Protein AF-K2C356-F1 (afdb_monomer_lite)

Foldseek 3Di:
DPPDDPVCVVVVVVVVVVVVVVVVVVVVVVVVVVVVVVVVVVVVVPDDDPPDDDDDDDDDDDDPVVVVVVVCVVVPD

Secondary structure (DSSP, 8-state):
--S--TTTHHHHHHHHHHHHHHHHHHHHHHHHHHHHHHHHHHHHHT---TTS---PPPPPPPPHHHHHHHHHHHHH-

Structure (mmCIF, N/CA/C/O backbone):
data_AF-K2C356-F1
#
_entry.id   AF-K2C356-F1
#
loop_
_atom_site.group_PDB
_atom_site.id
_atom_site.type_symbol
_atom_site.label_atom_id
_atom_site.label_alt_id
_atom_site.label_comp_id
_atom_site.label_asym_id
_atom_site.label_entity_id
_atom_site.label_seq_id
_atom_site.pdbx_PDB_ins_code
_atom_site.Cartn_x
_atom_site.Cartn_y
_atom_site.Cartn_z
_atom_site.occupancy
_atom_site.B_iso_or_equiv
_atom_site.auth_seq_id
_atom_site.auth_comp_id
_atom_site.auth_asym_id
_atom_site.auth_atom_id
_atom_site.pdbx_PDB_model_num
ATOM 1 N N . MET A 1 1 ? -22.223 -5.894 46.531 1.00 50.81 1 MET A N 1
ATOM 2 C CA . MET A 1 1 ? -21.727 -7.293 46.522 1.00 50.81 1 MET A CA 1
ATOM 3 C C . MET A 1 1 ? -22.197 -8.084 47.761 1.00 50.81 1 MET A C 1
ATOM 5 O O . MET A 1 1 ? -21.420 -8.830 48.334 1.00 50.81 1 MET A O 1
ATOM 9 N N . GLY A 1 2 ? -23.455 -7.931 48.212 1.00 52.66 2 GLY A N 1
ATOM 10 C CA . GLY A 1 2 ? -23.845 -8.293 49.592 1.00 52.66 2 GLY A CA 1
ATOM 11 C C . GLY A 1 2 ? -24.859 -9.430 49.785 1.00 52.66 2 GLY A C 1
ATOM 12 O O . GLY A 1 2 ? -25.390 -9.543 50.879 1.00 52.66 2 GLY A O 1
ATOM 13 N N . LYS A 1 3 ? -25.186 -10.240 48.766 1.00 58.50 3 LYS A N 1
ATOM 14 C CA . LYS A 1 3 ? -26.244 -11.276 48.865 1.00 58.50 3 LYS A CA 1
ATOM 15 C C . LYS A 1 3 ? -25.847 -12.652 48.305 1.00 58.50 3 LYS A C 1
ATOM 17 O O . LYS A 1 3 ? 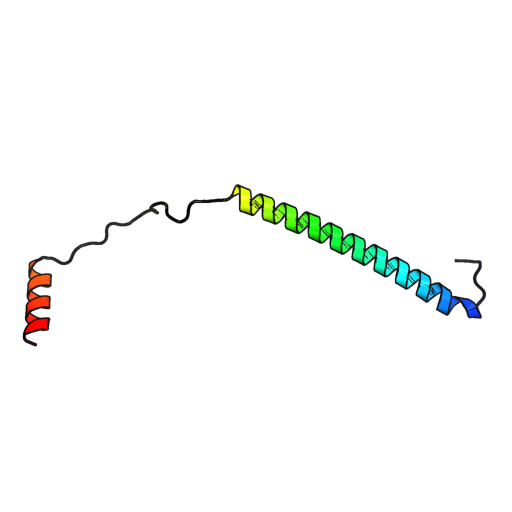-26.694 -13.357 47.775 1.00 58.50 3 LYS A O 1
ATOM 22 N N . VAL A 1 4 ? -24.569 -13.030 48.382 1.00 59.31 4 VAL A N 1
ATOM 23 C CA . VAL A 1 4 ? -24.120 -14.377 47.974 1.00 59.31 4 VAL A CA 1
ATOM 24 C C . VAL A 1 4 ? -23.358 -15.021 49.131 1.00 59.31 4 VAL A C 1
ATOM 26 O O . VAL A 1 4 ? -22.357 -14.467 49.614 1.00 59.31 4 VAL A O 1
ATOM 29 N N . THR A 1 5 ? -23.887 -16.152 49.598 1.00 60.34 5 THR A N 1
ATOM 30 C CA . THR A 1 5 ? -23.314 -17.057 50.608 1.00 60.34 5 THR A CA 1
ATOM 31 C C . THR A 1 5 ? -21.921 -17.521 50.175 1.00 60.34 5 THR A C 1
ATOM 33 O O . THR A 1 5 ? -21.615 -17.564 48.986 1.00 60.34 5 THR A O 1
ATOM 36 N N . ALA A 1 6 ? -21.031 -17.797 51.134 1.00 63.28 6 ALA A N 1
ATOM 37 C CA . ALA A 1 6 ? -19.605 -18.019 50.863 1.00 63.28 6 ALA A CA 1
ATOM 38 C C . ALA A 1 6 ? -19.330 -19.183 49.888 1.00 63.28 6 ALA A C 1
ATOM 40 O O . ALA A 1 6 ? -18.384 -19.099 49.108 1.00 63.28 6 ALA A O 1
ATOM 41 N N . GLU A 1 7 ? -20.190 -20.202 49.897 1.00 67.19 7 GLU A N 1
ATOM 42 C CA . GLU A 1 7 ? -20.098 -21.415 49.072 1.00 67.19 7 GLU A CA 1
ATOM 43 C C . GLU A 1 7 ? -20.475 -21.181 47.598 1.00 67.19 7 GLU A C 1
ATOM 45 O O . GLU A 1 7 ? -19.882 -21.795 46.717 1.00 67.19 7 GLU A O 1
ATOM 50 N N . ASP A 1 8 ? -21.373 -20.233 47.301 1.00 66.31 8 ASP A N 1
ATOM 51 C CA . ASP A 1 8 ? -21.860 -19.960 45.934 1.00 66.31 8 ASP A CA 1
ATOM 52 C C . ASP A 1 8 ? -21.074 -18.856 45.203 1.00 66.31 8 ASP A C 1
ATOM 54 O O . ASP A 1 8 ? -21.251 -18.622 44.000 1.00 66.31 8 ASP A O 1
ATOM 58 N N . ARG A 1 9 ? -20.169 -18.166 45.908 1.00 72.81 9 ARG A N 1
ATOM 59 C CA . ARG A 1 9 ? -19.308 -17.112 45.339 1.00 72.81 9 ARG A CA 1
ATOM 60 C C . ARG A 1 9 ? -18.445 -17.569 44.153 1.00 72.81 9 ARG A C 1
ATOM 62 O O . ARG A 1 9 ? -18.333 -16.773 43.220 1.00 72.81 9 ARG A O 1
ATOM 69 N N . PRO A 1 10 ? -17.862 -18.787 44.122 1.00 76.69 10 PRO A N 1
ATOM 70 C CA . PRO A 1 10 ? -17.048 -19.236 42.991 1.00 76.69 10 PRO A CA 1
ATOM 71 C C . PRO A 1 10 ? -17.869 -19.390 41.703 1.00 76.69 10 PRO A C 1
ATOM 73 O O . PRO A 1 10 ? -17.524 -18.808 40.676 1.00 76.69 10 PRO A O 1
ATOM 76 N N . ALA A 1 11 ? -19.005 -20.092 41.771 1.00 79.75 11 ALA A N 1
ATOM 77 C CA . ALA A 1 11 ? -19.873 -20.334 40.616 1.00 79.75 11 ALA A CA 1
ATOM 78 C C . ALA A 1 11 ? -20.542 -19.043 40.112 1.00 79.75 11 ALA A C 1
ATOM 80 O O . ALA A 1 11 ? -20.724 -18.840 38.907 1.00 79.75 11 ALA A O 1
ATOM 81 N N . PHE A 1 12 ? -20.899 -18.140 41.028 1.00 79.44 12 PHE A N 1
ATOM 82 C CA . PHE A 1 12 ? -21.442 -16.832 40.670 1.00 79.44 12 PHE A CA 1
ATOM 83 C C . PHE A 1 12 ? -20.372 -15.911 40.058 1.00 79.44 12 PHE A C 1
ATOM 85 O O . PHE A 1 12 ? -20.647 -15.211 39.082 1.00 79.44 12 PHE A O 1
ATOM 92 N N . GLY A 1 13 ? -19.139 -15.957 40.573 1.00 82.06 13 GLY A N 1
ATOM 93 C CA . GLY A 1 13 ? -17.989 -15.241 40.018 1.00 82.06 13 GLY A CA 1
ATOM 94 C C . GLY A 1 13 ? -17.636 -15.699 38.602 1.00 82.06 13 GLY A C 1
ATOM 95 O O . GLY A 1 13 ? -17.409 -14.862 37.731 1.00 82.06 13 GLY A O 1
ATOM 96 N N . GLU A 1 14 ? -17.685 -17.007 38.334 1.00 85.88 14 GLU A N 1
ATOM 97 C CA . GLU A 1 14 ? -17.476 -17.551 36.987 1.00 85.88 14 GLU A CA 1
ATOM 98 C C . GLU A 1 14 ? -18.533 -17.037 35.998 1.00 85.88 14 GLU A C 1
ATOM 100 O O . GLU A 1 14 ? -18.199 -16.598 34.896 1.00 85.88 14 GLU A O 1
ATOM 105 N N . LYS A 1 15 ? -19.812 -17.017 36.398 1.00 85.62 15 LYS A N 1
ATOM 106 C CA . LYS A 1 15 ? -20.893 -16.468 35.563 1.00 85.62 15 LYS A CA 1
ATOM 107 C C . LYS A 1 15 ? -20.683 -14.985 35.258 1.00 85.62 15 LYS A C 1
ATOM 109 O O . LYS A 1 15 ? -20.870 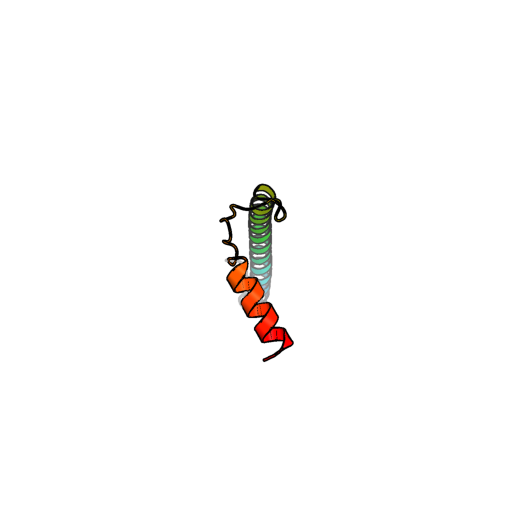-14.581 34.112 1.00 85.62 15 LYS A O 1
ATOM 114 N N . ILE A 1 16 ? -20.268 -14.189 36.244 1.00 88.38 16 ILE A N 1
ATOM 115 C CA . ILE A 1 16 ? -19.957 -12.767 36.037 1.00 88.38 16 ILE A CA 1
ATOM 116 C C . ILE A 1 16 ? -18.766 -12.598 35.093 1.00 88.38 16 ILE A C 1
ATOM 118 O O . ILE A 1 16 ? -18.848 -11.792 34.167 1.00 88.38 16 ILE A O 1
ATOM 122 N N . ASN A 1 17 ? -17.696 -13.374 35.273 1.00 89.62 17 ASN A N 1
ATOM 123 C CA . ASN A 1 17 ? -16.517 -13.299 34.412 1.00 89.62 17 ASN A CA 1
ATOM 124 C C . ASN A 1 17 ? -16.850 -13.677 32.965 1.00 89.62 17 ASN A C 1
ATOM 126 O O . ASN A 1 17 ? -16.478 -12.943 32.054 1.00 89.62 17 ASN A O 1
ATOM 130 N N . ARG A 1 18 ? -17.646 -14.731 32.743 1.00 90.50 18 ARG A N 1
ATOM 131 C CA . ARG A 1 18 ? -18.113 -15.106 31.397 1.00 90.50 18 ARG A CA 1
ATOM 132 C C . ARG A 1 18 ? -18.943 -14.007 30.736 1.00 90.50 18 ARG A C 1
ATOM 134 O O . ARG A 1 18 ? -18.823 -13.781 29.535 1.00 90.50 18 ARG A O 1
ATOM 141 N N . VAL A 1 19 ? -19.816 -13.335 31.491 1.00 92.12 19 VAL A N 1
ATOM 142 C CA . VAL A 1 19 ? -20.598 -12.206 30.958 1.00 92.12 19 VAL A CA 1
ATOM 143 C C . VAL A 1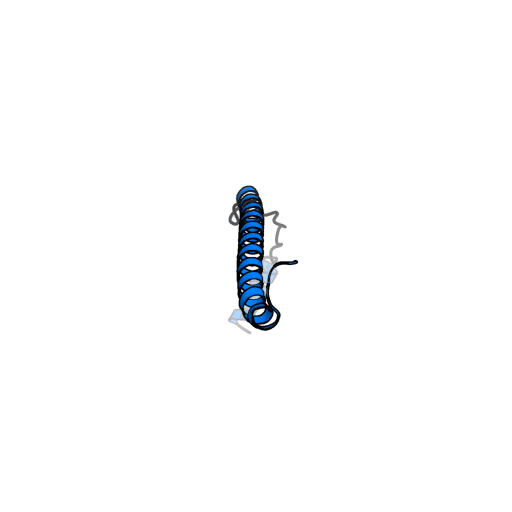 19 ? -19.679 -11.033 30.631 1.00 92.12 19 VAL A C 1
ATOM 145 O O . VAL A 1 19 ? -19.811 -10.444 29.561 1.00 92.12 19 VAL A O 1
ATOM 148 N N . LYS A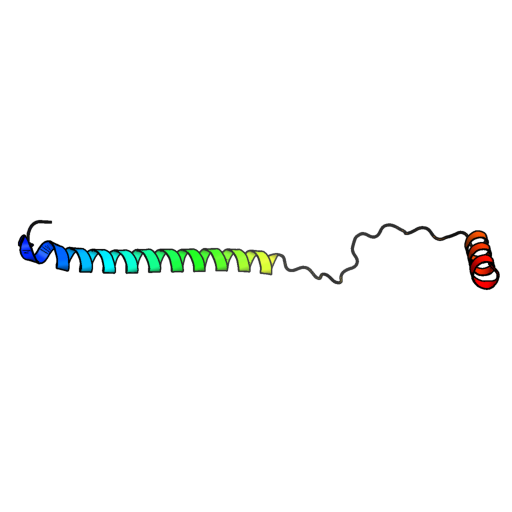 1 20 ? -18.713 -10.734 31.503 1.00 92.00 20 LYS A N 1
ATOM 149 C CA . LYS A 1 20 ? -17.726 -9.675 31.286 1.00 92.00 20 LYS A CA 1
ATOM 150 C C . LYS A 1 20 ? -16.894 -9.927 30.026 1.00 92.00 20 LYS A C 1
ATOM 152 O O . LYS A 1 20 ? -16.817 -9.043 29.183 1.00 92.00 20 LYS A O 1
ATOM 157 N N . GLU A 1 21 ? -16.372 -11.138 29.840 1.00 94.75 21 GLU A N 1
ATOM 158 C CA . GLU A 1 21 ? -15.625 -11.521 28.632 1.00 94.75 21 GLU A CA 1
ATOM 159 C C . GLU A 1 21 ? -16.469 -11.412 27.360 1.00 94.75 21 GLU A C 1
ATOM 161 O O . GLU A 1 21 ? -15.989 -10.925 26.337 1.00 94.75 21 GLU A O 1
ATOM 166 N N . LYS A 1 22 ? -17.741 -11.828 27.400 1.00 94.38 22 LYS A N 1
ATOM 167 C CA . LYS A 1 22 ? -18.653 -11.685 26.252 1.00 94.38 22 LYS A CA 1
ATOM 168 C C . LYS A 1 22 ? -18.894 -10.225 25.881 1.00 94.38 22 LYS A C 1
ATOM 170 O O . LYS A 1 22 ? -18.924 -9.889 24.702 1.00 94.38 22 LYS A O 1
ATOM 175 N N . VAL A 1 23 ? -19.061 -9.360 26.877 1.00 94.44 23 VAL A N 1
ATOM 176 C CA . VAL A 1 23 ? -19.245 -7.924 26.641 1.00 94.44 23 VAL A CA 1
ATOM 177 C C . VAL A 1 23 ? -17.956 -7.303 26.103 1.00 94.44 23 VAL A C 1
ATOM 179 O O . VAL A 1 23 ? -17.997 -6.607 25.093 1.00 94.44 23 VAL A O 1
ATOM 182 N N . GLU A 1 24 ? -16.806 -7.599 26.709 1.00 94.50 24 GLU A N 1
ATOM 183 C CA . GLU A 1 24 ? -15.508 -7.080 26.259 1.00 94.50 24 GLU A CA 1
ATOM 184 C C . GLU A 1 24 ? -15.144 -7.552 24.845 1.00 94.50 24 GLU A C 1
ATOM 186 O O . GLU A 1 24 ? -14.665 -6.760 24.035 1.00 94.50 24 GLU A O 1
ATOM 191 N N . SER A 1 25 ? -15.388 -8.824 24.522 1.00 95.19 25 SER A N 1
ATOM 192 C CA . SER A 1 25 ? -15.156 -9.358 23.174 1.00 95.19 25 SER A CA 1
ATOM 193 C C . SER A 1 25 ? -16.089 -8.729 22.141 1.00 95.19 25 SER A C 1
ATOM 195 O O . SER A 1 25 ? -15.615 -8.339 21.076 1.00 95.19 25 SER A O 1
ATOM 197 N N . GLY A 1 26 ? -17.372 -8.544 22.467 1.00 96.12 26 GLY A N 1
ATOM 198 C CA . GLY A 1 26 ? -18.323 -7.862 21.586 1.00 96.12 26 GLY A CA 1
ATOM 199 C C . GLY A 1 26 ? -17.940 -6.406 21.309 1.00 96.12 26 GLY A C 1
ATOM 200 O O . GLY A 1 26 ? -18.008 -5.962 20.163 1.00 96.12 26 GLY A O 1
ATOM 201 N N . ILE A 1 27 ? -17.471 -5.680 22.331 1.00 95.31 27 ILE A N 1
ATOM 202 C CA . ILE A 1 27 ? -16.966 -4.307 22.171 1.00 95.31 27 ILE A CA 1
ATOM 203 C C . ILE A 1 27 ? -15.734 -4.298 21.260 1.00 95.31 27 ILE A C 1
ATOM 205 O O . ILE A 1 27 ? -15.723 -3.563 20.276 1.00 95.31 27 ILE A O 1
ATOM 209 N N . LYS A 1 28 ? -14.742 -5.162 21.518 1.00 96.31 28 LYS A N 1
ATOM 210 C CA . LYS A 1 28 ? -13.527 -5.257 20.687 1.00 96.31 28 LYS A CA 1
ATOM 211 C C . LYS A 1 28 ? -13.836 -5.607 19.233 1.00 96.31 28 LYS A C 1
ATOM 213 O O . LYS A 1 28 ? -13.218 -5.065 18.320 1.00 96.31 28 LYS A O 1
ATOM 218 N N . GLU A 1 29 ? -14.780 -6.516 18.996 1.00 96.88 29 GLU A N 1
ATOM 219 C CA . GLU A 1 29 ? -15.178 -6.890 17.638 1.00 96.88 29 GLU A CA 1
ATOM 220 C C . GLU A 1 29 ? -15.850 -5.717 16.913 1.00 96.88 29 GLU A C 1
ATOM 222 O O . GLU A 1 29 ? -15.584 -5.476 15.734 1.00 96.88 29 GLU A O 1
ATOM 227 N N . PHE A 1 30 ? -16.694 -4.962 17.615 1.00 96.00 30 PHE A N 1
ATOM 228 C CA . PHE A 1 30 ? -17.361 -3.793 17.055 1.00 96.00 30 PHE A CA 1
ATOM 229 C C . PHE A 1 30 ? -16.381 -2.647 16.768 1.00 96.00 30 PHE A C 1
ATOM 231 O O . PHE A 1 30 ? -16.421 -2.068 15.680 1.00 96.00 30 PHE A O 1
ATOM 238 N N . GLU A 1 31 ? -15.453 -2.373 17.687 1.00 95.94 31 GLU A N 1
ATOM 239 C CA . GLU A 1 31 ? -14.358 -1.417 17.480 1.00 95.94 31 GLU A CA 1
ATOM 240 C C . GLU A 1 31 ? -13.525 -1.789 16.252 1.00 95.94 31 GLU A C 1
ATOM 242 O O . GLU A 1 31 ? -13.278 -0.944 15.386 1.00 95.94 31 GLU A O 1
ATOM 247 N N . LYS A 1 32 ? -13.159 -3.071 16.126 1.00 96.69 32 LYS A N 1
ATOM 248 C CA . LYS A 1 32 ? -12.420 -3.568 14.966 1.00 96.69 32 LYS A CA 1
ATOM 249 C C . LYS A 1 32 ? -13.202 -3.361 13.669 1.00 96.69 32 LYS A C 1
ATOM 251 O O . LYS A 1 32 ? -12.648 -2.832 12.713 1.00 96.69 32 LYS A O 1
ATOM 256 N N . LYS A 1 33 ? -14.498 -3.694 13.642 1.00 96.88 33 LYS A N 1
ATOM 257 C CA . LYS A 1 33 ? -15.356 -3.490 12.458 1.00 96.88 33 LYS A CA 1
ATOM 258 C C . LYS A 1 33 ? -15.409 -2.028 12.019 1.00 96.88 33 LYS A C 1
ATOM 260 O O . LYS A 1 33 ? -15.357 -1.756 10.821 1.00 96.88 33 LYS A O 1
ATOM 265 N N . ILE A 1 34 ? -15.511 -1.092 12.962 1.00 96.44 34 ILE A N 1
ATOM 266 C CA . ILE A 1 34 ? -15.522 0.344 12.649 1.00 96.44 34 ILE A CA 1
ATOM 267 C C . ILE A 1 34 ? -14.165 0.786 12.102 1.00 96.44 34 ILE A C 1
ATOM 269 O O . ILE A 1 34 ? -14.116 1.483 11.087 1.00 96.44 34 ILE A O 1
ATOM 273 N N . SER A 1 35 ? -13.078 0.365 12.750 1.00 95.38 35 SER A N 1
ATOM 274 C CA . SER A 1 35 ? -11.718 0.670 12.307 1.00 95.38 35 SER A CA 1
ATOM 275 C C . SER A 1 35 ? -11.468 0.159 10.887 1.00 95.38 35 SER A C 1
ATOM 277 O O . SER A 1 35 ? -11.047 0.925 10.021 1.00 95.38 35 SER A O 1
ATOM 279 N N . ASP A 1 36 ? -11.785 -1.109 10.630 1.00 96.12 36 ASP A N 1
ATOM 280 C CA . ASP A 1 36 ? -11.610 -1.737 9.321 1.00 96.12 36 ASP A CA 1
ATOM 281 C C . ASP A 1 36 ? -12.437 -0.999 8.261 1.00 96.12 36 ASP A C 1
ATOM 283 O O . ASP A 1 36 ? -11.917 -0.650 7.202 1.00 96.12 36 ASP A O 1
ATOM 287 N N . LYS A 1 37 ? -13.699 -0.660 8.564 1.00 95.50 37 LYS A N 1
ATOM 288 C CA . LYS A 1 37 ? -14.556 0.112 7.653 1.00 95.50 37 LYS A CA 1
ATOM 289 C C . LYS A 1 37 ? -13.938 1.465 7.287 1.00 95.50 37 LYS A C 1
ATOM 291 O O . LYS A 1 37 ? -13.881 1.798 6.105 1.00 95.50 37 LYS A O 1
ATOM 296 N N . ALA A 1 38 ? -13.432 2.212 8.268 1.00 94.12 38 ALA A N 1
ATOM 297 C CA . ALA A 1 38 ? -12.786 3.502 8.025 1.00 94.12 38 ALA A CA 1
ATOM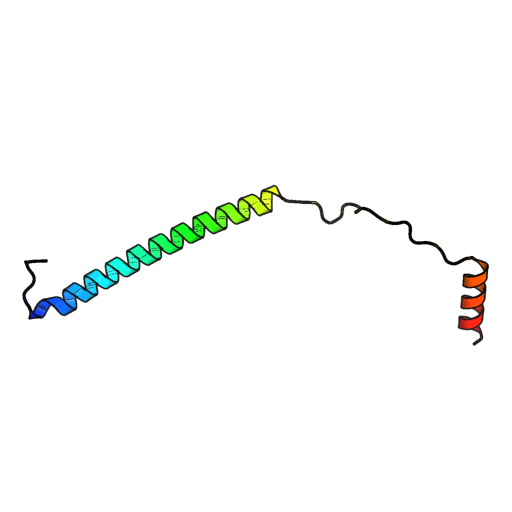 298 C C . ALA A 1 38 ? -11.506 3.368 7.178 1.00 94.12 38 ALA A C 1
ATOM 300 O O . ALA A 1 38 ? -11.206 4.236 6.356 1.00 94.12 38 ALA A O 1
ATOM 301 N N . VAL A 1 39 ? -10.746 2.281 7.354 1.00 92.88 39 VAL A N 1
ATOM 302 C CA . VAL A 1 39 ? -9.571 1.974 6.522 1.00 92.88 39 VAL A CA 1
ATOM 303 C C . VAL A 1 39 ? -9.990 1.676 5.081 1.00 92.88 39 VAL A C 1
ATOM 305 O O . VAL A 1 39 ? -9.428 2.264 4.157 1.00 92.88 39 VAL A O 1
ATOM 308 N N . TYR A 1 40 ? -10.998 0.826 4.872 1.00 93.19 40 TYR A N 1
ATOM 309 C CA . TYR A 1 40 ? -11.491 0.502 3.530 1.00 93.19 40 TYR A CA 1
ATOM 310 C C . TYR A 1 40 ? -12.061 1.720 2.802 1.00 93.19 40 TYR A C 1
ATOM 312 O O . TYR A 1 40 ? -11.804 1.891 1.612 1.00 93.19 40 TYR A O 1
ATOM 320 N N . GLU A 1 41 ? -12.779 2.599 3.502 1.00 93.69 41 GLU A N 1
ATOM 321 C CA . GLU A 1 41 ? -13.260 3.861 2.929 1.00 93.69 41 GLU A CA 1
ATOM 322 C C . GLU A 1 41 ? -12.100 4.738 2.433 1.00 93.69 41 GLU A C 1
ATOM 324 O O . GLU A 1 41 ? -12.157 5.247 1.314 1.00 93.69 41 GLU A O 1
ATOM 329 N N . LYS A 1 42 ? -11.007 4.851 3.201 1.00 90.50 42 LYS A N 1
ATOM 330 C CA . LYS A 1 42 ? -9.805 5.598 2.782 1.00 90.50 42 LYS A CA 1
ATOM 331 C C . LYS A 1 42 ? -9.106 4.980 1.572 1.00 90.50 42 LYS A C 1
ATOM 333 O O . LYS A 1 42 ? -8.656 5.715 0.693 1.00 90.50 42 LYS A O 1
ATOM 338 N N . ILE A 1 43 ? -9.007 3.650 1.530 1.00 89.19 43 ILE A N 1
ATOM 339 C CA . ILE A 1 43 ? -8.411 2.922 0.400 1.00 89.19 43 ILE A CA 1
ATOM 340 C C . ILE A 1 43 ? -9.235 3.166 -0.865 1.00 89.19 43 ILE A C 1
ATOM 342 O O . ILE A 1 43 ? -8.682 3.566 -1.885 1.00 89.19 43 ILE A O 1
ATOM 346 N N . ASN A 1 44 ? -10.556 2.997 -0.783 1.00 89.00 44 ASN A N 1
ATOM 347 C CA . ASN A 1 44 ? -11.456 3.193 -1.920 1.00 89.00 44 ASN A CA 1
ATOM 348 C C . ASN A 1 44 ? -11.467 4.647 -2.410 1.00 89.00 44 ASN A C 1
ATOM 350 O O . ASN A 1 44 ? -11.512 4.885 -3.614 1.00 89.00 44 ASN A O 1
ATOM 354 N N . ALA A 1 45 ? -11.380 5.621 -1.500 1.00 89.94 45 ALA A N 1
ATOM 355 C CA . ALA A 1 45 ? -11.265 7.034 -1.862 1.00 89.94 45 ALA A CA 1
ATOM 356 C C . ALA A 1 45 ? -9.942 7.366 -2.576 1.00 89.94 45 ALA A C 1
ATOM 358 O O . ALA A 1 45 ? -9.875 8.340 -3.319 1.00 89.94 45 ALA A O 1
ATOM 359 N N . SER A 1 46 ? -8.902 6.557 -2.358 1.00 85.81 46 SER A N 1
ATOM 360 C CA . SER A 1 46 ? -7.564 6.735 -2.938 1.00 85.81 46 SER A CA 1
ATOM 361 C C . SER A 1 46 ? -7.323 5.823 -4.145 1.00 85.81 46 SER A C 1
ATOM 363 O O . SER A 1 46 ? -6.173 5.574 -4.510 1.00 85.81 46 SER A O 1
ATOM 365 N N . TYR A 1 47 ? -8.390 5.295 -4.751 1.00 86.06 47 TYR A N 1
ATOM 366 C CA . TYR A 1 47 ? -8.287 4.454 -5.936 1.00 86.06 47 TYR A CA 1
ATOM 367 C C . TYR A 1 47 ? -7.637 5.233 -7.089 1.00 86.06 47 TYR A C 1
ATOM 369 O O . TYR A 1 47 ? -8.098 6.309 -7.468 1.00 86.06 47 TYR A O 1
ATOM 377 N N . CYS A 1 48 ? -6.563 4.682 -7.647 1.00 84.94 48 CYS A N 1
ATOM 378 C CA . CYS A 1 48 ? -5.817 5.266 -8.755 1.00 84.94 48 CYS A CA 1
ATOM 379 C C . CYS A 1 48 ? -5.577 4.191 -9.816 1.00 84.94 48 CYS A C 1
ATOM 381 O O . CYS A 1 48 ? -5.307 3.035 -9.483 1.00 84.94 48 CYS A O 1
ATOM 383 N N . ASP A 1 49 ? -5.676 4.568 -11.089 1.00 88.56 49 ASP A N 1
ATOM 384 C CA . ASP A 1 49 ? -5.381 3.672 -12.202 1.00 88.56 49 ASP A CA 1
ATOM 385 C C . ASP A 1 49 ? -3.865 3.470 -12.325 1.00 88.56 49 ASP A C 1
ATOM 387 O O . ASP A 1 49 ? -3.111 4.379 -12.673 1.00 88.56 49 ASP A O 1
ATOM 391 N N . VAL A 1 50 ? -3.424 2.247 -12.032 1.00 87.62 50 VAL A N 1
ATOM 392 C CA . VAL A 1 50 ? -2.015 1.833 -12.068 1.00 87.62 50 VAL A CA 1
ATOM 393 C C . VAL A 1 50 ? -1.451 1.706 -13.486 1.00 87.62 50 VAL A C 1
ATOM 395 O O . VAL A 1 50 ? -0.241 1.552 -13.637 1.00 87.62 50 VAL A O 1
ATOM 398 N N . THR A 1 51 ? -2.297 1.745 -14.520 1.00 90.56 51 THR A N 1
ATOM 399 C CA . THR A 1 51 ? -1.873 1.648 -15.927 1.00 90.56 51 THR A CA 1
ATOM 400 C C . THR A 1 51 ? -1.543 3.001 -16.548 1.00 90.56 51 THR A C 1
ATOM 402 O O . THR A 1 51 ? -0.956 3.054 -17.632 1.00 90.56 51 THR A O 1
ATOM 405 N N . LEU A 1 52 ? -1.887 4.097 -15.867 1.00 89.62 52 LEU A N 1
ATOM 406 C CA . LEU A 1 52 ? -1.619 5.434 -16.369 1.00 89.62 52 LEU A CA 1
ATOM 407 C C . LEU A 1 52 ? -0.112 5.666 -16.549 1.00 89.62 52 LEU A C 1
ATOM 409 O O . LEU A 1 52 ? 0.692 5.250 -15.708 1.00 89.62 52 LEU A O 1
ATOM 413 N N . PRO A 1 53 ? 0.285 6.371 -17.624 1.00 88.12 53 PRO A N 1
ATOM 414 C CA . PRO A 1 53 ? 1.675 6.727 -17.832 1.00 88.12 53 PRO A CA 1
ATOM 415 C C . PRO A 1 53 ? 2.163 7.588 -16.662 1.00 88.12 53 PRO A C 1
ATOM 417 O O . PRO A 1 53 ? 1.636 8.668 -16.394 1.00 88.12 53 PRO A O 1
ATOM 420 N N . GLY A 1 54 ? 3.178 7.094 -15.953 1.00 88.00 54 GLY A N 1
ATOM 421 C CA . GLY A 1 54 ? 3.845 7.846 -14.899 1.00 88.00 54 GLY A CA 1
ATOM 422 C C . GLY A 1 54 ? 4.659 9.017 -15.453 1.00 88.00 54 GLY A C 1
ATOM 423 O O . GLY A 1 54 ? 4.712 9.280 -16.654 1.00 88.00 54 GLY A O 1
ATOM 424 N N . LYS A 1 55 ? 5.362 9.724 -14.567 1.00 88.88 55 LYS A N 1
ATOM 425 C CA . LYS A 1 55 ? 6.386 10.678 -15.004 1.00 88.88 55 LYS A CA 1
ATOM 426 C C . LYS A 1 55 ? 7.578 9.900 -15.559 1.00 88.88 55 LYS A C 1
ATOM 428 O O . LYS A 1 55 ? 8.335 9.307 -14.792 1.00 88.88 55 LYS A O 1
ATOM 433 N N . PHE A 1 56 ? 7.732 9.898 -16.877 1.00 85.38 56 PHE A N 1
ATOM 434 C CA . PHE A 1 56 ? 8.870 9.272 -17.538 1.00 85.38 56 PHE A CA 1
ATOM 435 C C . PHE A 1 56 ? 10.039 10.243 -17.659 1.00 85.38 56 PHE A C 1
ATOM 437 O O . PHE A 1 56 ? 9.858 11.444 -17.851 1.00 85.38 56 PHE A O 1
ATOM 444 N N . HIS A 1 57 ? 11.241 9.688 -17.557 1.00 87.31 57 HIS A N 1
ATOM 445 C CA . HIS A 1 57 ? 12.458 10.344 -18.008 1.00 87.31 57 HIS A CA 1
ATOM 446 C C . HIS A 1 57 ? 12.798 9.765 -19.375 1.00 87.31 57 HIS A C 1
ATOM 448 O O . HIS A 1 57 ? 12.641 8.559 -19.585 1.00 87.31 57 HIS A O 1
ATOM 454 N N . GLU A 1 58 ? 13.254 10.609 -20.294 1.00 88.00 58 GLU A N 1
ATOM 455 C CA . GLU A 1 58 ? 13.746 10.128 -21.578 1.00 88.00 58 GLU A CA 1
ATOM 456 C C . GLU A 1 58 ? 14.945 9.210 -21.343 1.00 88.00 58 GLU A C 1
ATOM 458 O O . GLU A 1 58 ? 15.941 9.589 -20.722 1.00 88.00 58 GLU A O 1
ATOM 463 N N . ILE A 1 59 ? 14.832 7.974 -21.820 1.00 87.38 59 ILE A N 1
ATOM 464 C CA . ILE A 1 59 ? 15.953 7.046 -21.843 1.00 87.38 59 ILE A CA 1
ATOM 465 C C . ILE A 1 59 ? 16.747 7.379 -23.102 1.00 87.38 59 ILE A C 1
ATOM 467 O O . ILE A 1 59 ? 16.207 7.354 -24.205 1.00 87.38 59 ILE A O 1
ATOM 471 N N . GLY A 1 60 ? 18.027 7.707 -22.937 1.00 91.62 60 GLY A N 1
ATOM 472 C CA . GLY A 1 60 ? 18.914 7.947 -24.070 1.00 91.62 60 GLY A CA 1
ATOM 473 C C . GLY A 1 60 ? 19.064 6.704 -24.952 1.00 91.62 60 GLY A C 1
ATOM 474 O O . GLY A 1 60 ? 18.930 5.568 -24.498 1.00 91.62 60 GLY A O 1
ATOM 475 N N . HIS A 1 61 ? 19.398 6.918 -26.221 1.00 92.12 61 HIS A N 1
ATOM 476 C CA . HIS A 1 61 ? 19.644 5.837 -27.172 1.00 92.12 61 HIS A CA 1
ATOM 477 C C . HIS A 1 61 ? 21.145 5.606 -27.370 1.00 92.12 61 HIS A C 1
ATOM 479 O O . HIS A 1 61 ? 21.947 6.540 -27.301 1.00 92.12 61 HIS A O 1
ATOM 485 N N . ARG A 1 62 ? 21.540 4.357 -27.656 1.00 92.62 62 ARG A N 1
ATOM 486 C CA . ARG A 1 62 ? 22.897 4.085 -28.148 1.00 92.62 62 ARG A CA 1
ATOM 487 C C . ARG A 1 62 ? 23.077 4.759 -29.504 1.00 92.62 62 ARG A C 1
ATOM 489 O O . ARG A 1 62 ? 22.201 4.685 -30.362 1.00 92.62 62 ARG A O 1
ATOM 496 N N . HIS A 1 63 ? 24.233 5.387 -29.695 1.00 95.94 63 HIS A N 1
ATOM 497 C CA . HIS A 1 63 ? 24.596 5.954 -30.984 1.00 95.94 63 HIS A CA 1
ATOM 498 C C . HIS A 1 63 ? 24.602 4.847 -32.059 1.00 95.94 63 HIS A C 1
ATOM 500 O O . HIS A 1 63 ? 25.134 3.769 -31.778 1.00 95.94 63 HIS A O 1
ATOM 506 N N . PRO A 1 64 ? 24.093 5.089 -33.284 1.00 95.94 64 PRO A N 1
ATOM 507 C CA . PRO A 1 64 ? 23.997 4.064 -34.326 1.00 95.94 64 PRO A CA 1
ATOM 508 C C . PRO A 1 64 ? 25.313 3.322 -34.582 1.00 95.94 64 PRO A C 1
ATOM 510 O O . PRO A 1 64 ? 25.319 2.100 -34.627 1.00 95.94 64 PRO A O 1
ATOM 513 N N . ILE A 1 65 ? 26.442 4.042 -34.627 1.00 97.12 65 ILE A N 1
ATOM 514 C CA . ILE A 1 65 ? 27.780 3.438 -34.785 1.00 97.12 65 ILE A CA 1
ATOM 515 C C . ILE A 1 65 ? 28.086 2.438 -33.661 1.00 97.12 65 ILE A C 1
ATOM 517 O O . ILE A 1 65 ? 28.595 1.354 -33.925 1.00 97.12 65 ILE A O 1
ATOM 521 N N . SER A 1 66 ? 27.771 2.772 -32.407 1.00 96.38 66 SER A N 1
ATOM 522 C CA . SER A 1 66 ? 28.006 1.874 -31.272 1.00 96.38 66 SER A CA 1
ATOM 523 C C . SER A 1 66 ? 27.103 0.643 -31.329 1.00 96.38 66 SER A C 1
ATOM 525 O O . SER A 1 66 ? 27.539 -0.439 -30.944 1.00 96.38 66 SER A O 1
ATOM 527 N N . SER A 1 67 ? 25.869 0.794 -31.820 1.00 95.94 67 SER A N 1
ATOM 528 C CA . SER A 1 67 ? 24.953 -0.327 -32.056 1.00 95.94 67 SER A CA 1
ATOM 529 C C . SER A 1 67 ? 25.480 -1.253 -33.155 1.00 95.94 67 SER A C 1
ATOM 531 O O . SER A 1 67 ? 25.547 -2.455 -32.933 1.00 95.94 67 SER A O 1
ATOM 533 N N . THR A 1 68 ? 25.952 -0.700 -34.279 1.00 96.69 68 THR A N 1
ATOM 534 C CA . THR A 1 68 ? 26.560 -1.477 -35.374 1.00 96.69 68 THR A CA 1
ATOM 535 C C . THR A 1 68 ? 27.822 -2.209 -34.925 1.00 96.69 68 THR A C 1
ATOM 537 O O . THR A 1 68 ? 28.009 -3.372 -35.259 1.00 96.69 68 THR A O 1
ATOM 540 N N . ILE A 1 69 ? 28.691 -1.560 -34.143 1.00 96.50 69 ILE A N 1
ATOM 541 C CA . ILE A 1 69 ? 29.884 -2.221 -33.597 1.00 96.50 69 ILE A CA 1
ATOM 542 C C . ILE A 1 69 ? 29.479 -3.389 -32.692 1.00 96.50 69 ILE A C 1
ATOM 544 O O . ILE A 1 69 ? 30.047 -4.469 -32.822 1.00 96.50 69 ILE A O 1
ATOM 548 N N . ALA A 1 70 ? 28.508 -3.189 -31.794 1.00 95.75 70 ALA A N 1
ATOM 549 C CA . ALA A 1 70 ? 28.042 -4.243 -30.894 1.00 95.75 70 ALA A CA 1
ATOM 550 C C . ALA A 1 70 ? 27.460 -5.440 -31.662 1.00 95.75 70 ALA A C 1
ATOM 552 O O . ALA A 1 70 ? 27.788 -6.573 -31.331 1.00 95.75 70 ALA A O 1
ATOM 553 N N . GLU A 1 71 ? 26.672 -5.183 -32.707 1.00 97.06 71 GLU A N 1
ATOM 554 C CA . GLU A 1 71 ? 26.111 -6.217 -33.582 1.00 97.06 71 GLU A CA 1
ATOM 555 C C . GLU A 1 71 ? 27.208 -6.999 -34.321 1.00 97.06 71 GLU A C 1
ATOM 557 O O . GLU A 1 71 ? 27.191 -8.225 -34.344 1.00 97.06 71 GLU A O 1
ATOM 562 N N . ILE A 1 72 ? 28.218 -6.315 -34.868 1.00 97.25 72 ILE A N 1
ATOM 563 C CA . ILE A 1 72 ? 29.358 -6.981 -35.517 1.00 97.25 72 ILE A CA 1
ATOM 564 C C . ILE A 1 72 ? 30.112 -7.869 -34.518 1.00 97.25 72 ILE A C 1
ATOM 566 O O . ILE A 1 72 ? 30.464 -8.998 -34.856 1.00 97.25 72 ILE A O 1
ATOM 570 N N . VAL A 1 73 ? 30.359 -7.382 -33.296 1.00 97.00 73 VAL A N 1
ATOM 571 C CA . VAL 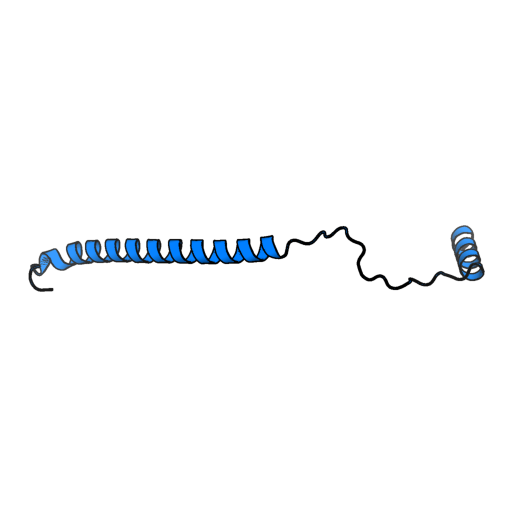A 1 73 ? 31.009 -8.183 -32.245 1.00 97.00 73 VAL A CA 1
ATOM 572 C C . VAL A 1 73 ? 30.155 -9.390 -31.864 1.00 97.00 73 VAL A C 1
ATOM 574 O O . VAL A 1 73 ? 30.704 -10.465 -31.685 1.00 97.00 73 VAL A O 1
ATOM 577 N N . GLU A 1 74 ? 28.834 -9.246 -31.775 1.00 96.81 74 GLU A N 1
ATOM 578 C CA . GLU A 1 74 ? 27.924 -10.355 -31.461 1.00 96.81 74 GLU A CA 1
ATOM 579 C C . GLU A 1 74 ? 27.906 -11.435 -32.555 1.00 96.81 74 GLU A C 1
ATOM 581 O O . GLU A 1 74 ? 27.796 -12.620 -32.249 1.00 96.81 74 GLU A O 1
ATOM 586 N N . ILE A 1 75 ? 28.030 -11.042 -33.826 1.00 96.62 75 ILE A N 1
ATOM 587 C CA . ILE A 1 75 ? 28.006 -11.977 -34.959 1.00 96.62 75 ILE A CA 1
ATOM 588 C C . ILE A 1 75 ? 29.350 -12.700 -35.138 1.00 96.62 75 ILE A C 1
ATOM 590 O O . ILE A 1 75 ? 29.365 -13.871 -35.521 1.00 96.62 75 ILE A O 1
ATOM 594 N N . PHE A 1 76 ? 30.472 -12.006 -34.932 1.00 94.50 76 PHE A N 1
ATOM 595 C CA . PHE A 1 76 ? 31.797 -12.483 -35.352 1.00 94.50 76 PHE A CA 1
ATOM 596 C C . PHE A 1 76 ? 32.817 -12.679 -34.222 1.00 94.50 76 PHE A C 1
ATOM 598 O O . PHE A 1 76 ? 33.892 -13.218 -34.497 1.00 94.50 76 PHE A O 1
ATOM 605 N N . GLY A 1 77 ? 32.538 -12.203 -33.006 1.00 71.81 77 GLY A N 1
ATOM 606 C CA . GLY A 1 77 ? 33.402 -12.352 -31.827 1.00 71.81 77 GLY A CA 1
ATOM 607 C C . GLY A 1 77 ? 33.167 -13.664 -31.097 1.00 71.81 77 GLY A C 1
ATOM 608 O O . GLY A 1 77 ? 34.181 -14.297 -30.729 1.00 71.81 77 GLY A O 1
#

pLDDT: mean 88.01, std 11.22, range [50.81, 97.25]

Radius of gyration: 35.21 Å; chains: 1; bounding box: 60×32×86 Å

Sequence (77 aa):
MGKVTAEDRPAFGEKINRVKEKVESGIKEFEKKISDKAVYEKINASYCDVTLPGKFHEIGHRHPISSTIAEIVEIFG